Protein AF-A0A0E2Q3X0-F1 (afdb_monomer_lite)

Secondary structure (DSSP, 8-state):
-EEESS-EE-TTT-PEE-TT-B--STTHHHHHHHTSEEE-S------------

Sequence (53 aa):
MNYVVKAFMDKTDGKVYFAGDCYDGERTEELIGLGYVQDDKPKKKTRVKKTTE

Structure (mmCIF, N/CA/C/O backbone):
data_AF-A0A0E2Q3X0-F1
#
_entry.id   AF-A0A0E2Q3X0-F1
#
loop_
_atom_site.group_PDB
_atom_site.id
_atom_site.type_symbol
_atom_site.label_atom_id
_atom_site.label_alt_id
_atom_site.label_comp_id
_atom_site.label_asym_id
_atom_site.label_entity_id
_atom_site.label_seq_id
_atom_site.pdbx_PDB_ins_code
_atom_site.Cartn_x
_atom_site.Cartn_y
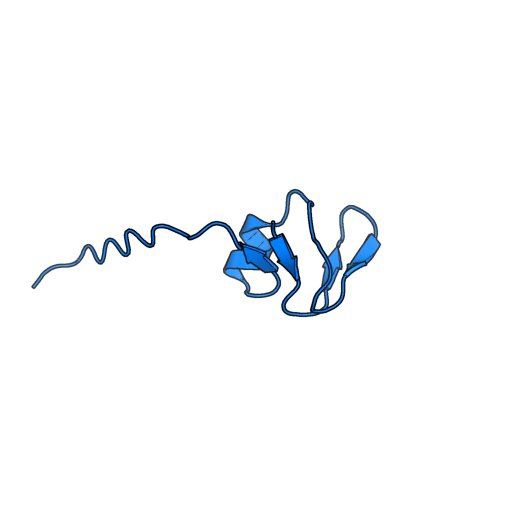_atom_site.Cartn_z
_atom_site.occupancy
_atom_site.B_iso_or_equiv
_atom_site.auth_seq_id
_atom_site.auth_comp_id
_atom_site.auth_asym_id
_atom_site.auth_atom_id
_atom_site.pdbx_PDB_model_num
ATOM 1 N N . MET A 1 1 ? 9.619 -9.777 11.045 1.00 70.81 1 MET A N 1
ATOM 2 C CA . MET A 1 1 ? 9.810 -8.986 9.816 1.00 70.81 1 MET A CA 1
ATOM 3 C C . MET A 1 1 ? 8.492 -8.916 9.081 1.00 70.81 1 MET A C 1
ATOM 5 O O . MET A 1 1 ? 7.705 -9.846 9.188 1.00 70.81 1 MET A O 1
ATOM 9 N N . ASN A 1 2 ? 8.250 -7.836 8.353 1.00 84.38 2 ASN A N 1
ATOM 10 C CA . ASN A 1 2 ? 7.016 -7.660 7.607 1.00 84.38 2 ASN A CA 1
ATOM 11 C C . ASN A 1 2 ? 7.365 -7.690 6.133 1.00 84.38 2 ASN A C 1
ATOM 13 O O . ASN A 1 2 ? 8.235 -6.956 5.671 1.00 84.38 2 ASN A O 1
ATOM 17 N N . TYR A 1 3 ? 6.730 -8.602 5.417 1.00 88.00 3 TYR A N 1
ATOM 18 C CA . TYR A 1 3 ? 7.030 -8.858 4.022 1.00 88.00 3 TYR A CA 1
ATOM 19 C C . TYR A 1 3 ? 5.882 -8.370 3.182 1.00 88.00 3 TYR A C 1
ATOM 21 O O . TYR A 1 3 ? 4.725 -8.694 3.443 1.00 88.00 3 TYR A O 1
ATOM 29 N N . VAL A 1 4 ? 6.184 -7.648 2.127 1.00 90.19 4 VAL A N 1
ATOM 30 C CA . VAL A 1 4 ? 5.192 -7.340 1.117 1.00 90.19 4 VAL A CA 1
ATOM 31 C C . VAL A 1 4 ? 4.847 -8.635 0.394 1.00 90.19 4 VAL A C 1
ATOM 33 O O . VAL A 1 4 ? 5.711 -9.327 -0.127 1.00 90.19 4 VAL A O 1
ATOM 36 N N . VAL A 1 5 ? 3.572 -8.993 0.368 1.00 89.62 5 VAL A N 1
ATOM 37 C CA . VAL A 1 5 ? 3.060 -10.131 -0.410 1.00 89.62 5 VAL A CA 1
ATOM 38 C C . VAL A 1 5 ? 2.440 -9.678 -1.725 1.00 89.62 5 VAL A C 1
ATOM 40 O O . VAL A 1 5 ? 2.269 -10.480 -2.642 1.00 89.62 5 VAL A O 1
ATOM 43 N N . LYS A 1 6 ? 2.119 -8.388 -1.846 1.00 90.19 6 LYS A N 1
ATOM 44 C CA . LYS A 1 6 ? 1.524 -7.810 -3.046 1.00 90.19 6 LYS A CA 1
ATOM 45 C C . LYS A 1 6 ? 2.050 -6.404 -3.258 1.00 90.19 6 LYS A C 1
ATOM 47 O O . LYS A 1 6 ? 2.069 -5.626 -2.314 1.00 90.19 6 LYS A O 1
ATOM 52 N N . ALA A 1 7 ? 2.453 -6.083 -4.485 1.00 90.81 7 ALA A N 1
ATOM 53 C CA . ALA A 1 7 ? 3.063 -4.793 -4.763 1.00 90.81 7 ALA A CA 1
ATOM 54 C C . ALA A 1 7 ? 2.106 -3.632 -4.449 1.00 90.81 7 ALA A C 1
ATOM 56 O O . ALA A 1 7 ? 0.933 -3.665 -4.836 1.00 90.81 7 ALA A O 1
ATOM 57 N N . PHE A 1 8 ? 2.609 -2.614 -3.759 1.00 89.25 8 PHE A N 1
ATOM 58 C CA . PHE A 1 8 ? 1.868 -1.394 -3.457 1.00 89.25 8 PHE A CA 1
ATOM 59 C C . PHE A 1 8 ? 2.807 -0.192 -3.439 1.00 89.25 8 PHE A C 1
ATOM 61 O O . PHE A 1 8 ? 4.006 -0.311 -3.202 1.00 89.25 8 PHE A O 1
ATOM 68 N N . MET A 1 9 ? 2.236 0.980 -3.689 1.00 89.44 9 MET A N 1
ATOM 69 C CA . MET A 1 9 ? 2.937 2.244 -3.531 1.00 89.44 9 MET A CA 1
ATOM 70 C C . MET A 1 9 ? 2.602 2.816 -2.162 1.00 89.44 9 MET A C 1
ATOM 72 O O . MET A 1 9 ? 1.437 3.098 -1.859 1.00 89.44 9 MET A O 1
ATOM 76 N N . ASP A 1 10 ? 3.624 2.976 -1.338 1.00 86.31 10 ASP A N 1
ATOM 77 C CA . ASP A 1 10 ? 3.492 3.670 -0.078 1.00 86.31 10 ASP A CA 1
ATOM 78 C C . ASP A 1 10 ? 3.270 5.164 -0.342 1.00 86.31 10 ASP A C 1
ATOM 80 O O . ASP A 1 10 ? 4.012 5.795 -1.089 1.00 86.31 10 ASP A O 1
ATOM 84 N N . LYS A 1 11 ? 2.209 5.731 0.238 1.00 83.00 11 LYS A N 1
ATOM 85 C CA . LYS A 1 11 ? 1.879 7.158 0.064 1.00 83.00 11 LYS A CA 1
ATOM 86 C C . LYS A 1 11 ? 2.687 8.081 0.979 1.00 83.00 11 LYS A C 1
ATOM 88 O O . LYS A 1 11 ? 2.653 9.286 0.770 1.00 83.00 11 LYS A O 1
ATOM 93 N N . THR A 1 12 ? 3.344 7.525 1.990 1.00 82.81 12 THR A N 1
ATOM 94 C CA . THR A 1 12 ? 4.142 8.254 2.982 1.00 82.81 12 THR A CA 1
ATOM 95 C C . THR A 1 12 ? 5.485 8.628 2.369 1.00 82.81 12 THR A C 1
ATOM 97 O O . THR A 1 12 ? 5.857 9.795 2.357 1.00 82.81 12 THR A O 1
ATOM 100 N N . ASP A 1 13 ? 6.152 7.643 1.764 1.00 81.50 13 ASP A N 1
ATOM 101 C CA . ASP A 1 13 ? 7.470 7.801 1.136 1.00 81.50 13 ASP A CA 1
ATOM 102 C C . ASP A 1 13 ? 7.407 7.928 -0.397 1.00 81.50 13 ASP A C 1
ATOM 104 O O . ASP A 1 13 ? 8.409 8.24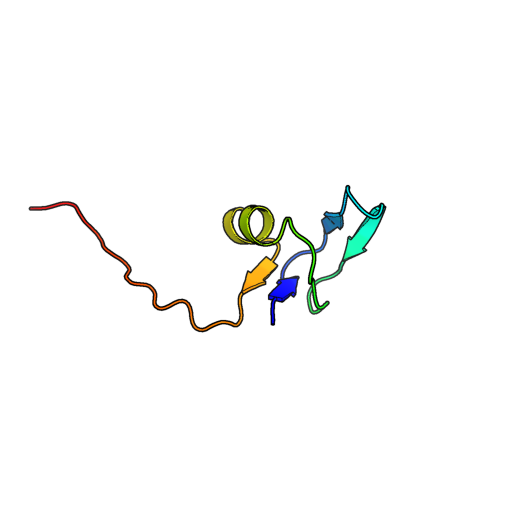1 -1.038 1.00 81.50 13 ASP A O 1
ATOM 108 N N . GLY A 1 14 ? 6.262 7.624 -1.018 1.00 86.44 14 GLY A N 1
ATOM 109 C CA . GLY A 1 14 ? 6.136 7.539 -2.478 1.00 86.44 14 GLY A CA 1
ATOM 110 C C . GLY A 1 14 ? 6.875 6.344 -3.098 1.00 86.44 14 GLY A C 1
ATOM 111 O O . GLY A 1 14 ? 7.014 6.273 -4.319 1.00 86.44 14 GLY A O 1
ATOM 112 N N . LYS A 1 15 ? 7.371 5.405 -2.281 1.00 88.88 15 LYS A N 1
ATOM 113 C CA . LYS A 1 15 ? 8.118 4.222 -2.729 1.00 88.88 15 LYS A CA 1
ATOM 114 C C . LYS A 1 15 ? 7.185 3.089 -3.122 1.00 88.88 15 LYS A C 1
ATOM 116 O O . LYS A 1 15 ? 6.195 2.811 -2.447 1.00 88.88 15 LYS A O 1
ATOM 121 N N . VAL A 1 16 ? 7.536 2.401 -4.201 1.00 90.44 16 VAL A N 1
ATOM 122 C CA . VAL A 1 16 ? 6.854 1.176 -4.617 1.00 90.44 16 VAL A CA 1
ATOM 123 C C . VAL A 1 16 ? 7.565 -0.009 -3.985 1.00 90.44 16 VAL A C 1
ATOM 125 O O . VAL A 1 16 ? 8.752 -0.215 -4.221 1.00 90.44 16 VAL A O 1
ATOM 128 N N . TYR A 1 17 ? 6.823 -0.785 -3.206 1.00 90.94 17 TYR A N 1
ATOM 129 C CA . TYR A 1 17 ? 7.283 -2.048 -2.653 1.00 90.94 17 TYR A CA 1
ATOM 130 C C . TYR A 1 17 ? 6.715 -3.198 -3.476 1.00 90.94 17 TYR A C 1
ATOM 132 O O . TYR A 1 17 ? 5.555 -3.159 -3.892 1.00 90.94 17 TYR A O 1
ATOM 140 N N . PHE A 1 18 ? 7.525 -4.227 -3.703 1.00 90.81 18 PHE A N 1
ATOM 141 C CA . PHE A 1 18 ? 7.160 -5.403 -4.493 1.00 90.81 18 PHE A CA 1
ATOM 142 C C . PHE A 1 18 ? 6.988 -6.633 -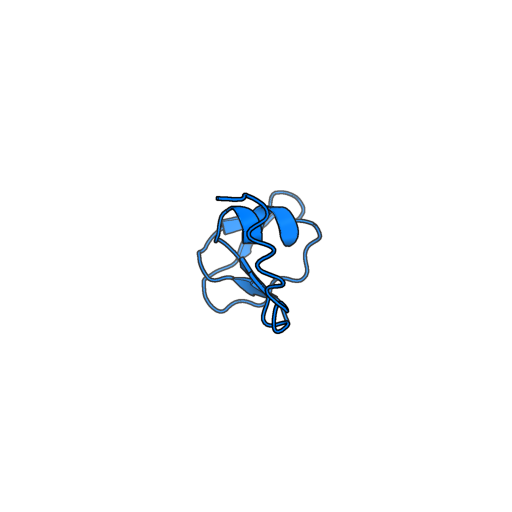3.608 1.00 90.81 18 PHE A C 1
ATOM 144 O O . PHE A 1 18 ? 7.443 -6.658 -2.473 1.00 90.81 18 PHE A O 1
ATOM 151 N N . ALA A 1 19 ? 6.326 -7.673 -4.116 1.00 90.38 19 ALA A N 1
ATOM 152 C CA . ALA A 1 19 ? 6.197 -8.921 -3.370 1.00 90.38 19 ALA A CA 1
ATOM 153 C C . ALA A 1 19 ? 7.586 -9.520 -3.060 1.00 90.38 19 ALA A C 1
ATOM 155 O O . ALA A 1 19 ? 8.410 -9.663 -3.959 1.00 90.38 19 ALA A O 1
ATOM 156 N N . GLY A 1 20 ? 7.825 -9.868 -1.797 1.00 86.88 20 GLY A N 1
ATOM 157 C CA . GLY A 1 20 ? 9.114 -10.309 -1.261 1.00 86.88 20 GLY A CA 1
ATOM 158 C C . GLY A 1 20 ? 9.942 -9.196 -0.614 1.00 86.88 20 GLY A C 1
ATOM 159 O O . GLY A 1 20 ? 10.904 -9.504 0.085 1.00 86.88 20 GLY A O 1
ATOM 160 N N . ASP A 1 21 ? 9.567 -7.929 -0.798 1.00 89.56 21 ASP A N 1
ATOM 161 C CA . ASP A 1 21 ? 10.284 -6.799 -0.212 1.00 89.56 21 ASP A CA 1
ATOM 162 C C . ASP A 1 21 ? 9.975 -6.652 1.286 1.00 89.56 21 ASP A C 1
ATOM 164 O O . ASP A 1 21 ? 8.892 -7.022 1.753 1.00 89.56 21 ASP A O 1
ATOM 168 N N . CYS A 1 22 ? 10.924 -6.122 2.057 1.00 87.06 22 CYS A N 1
ATOM 169 C CA . CYS A 1 22 ? 10.732 -5.915 3.490 1.00 87.06 22 CYS A CA 1
ATOM 170 C C . CYS A 1 22 ? 10.117 -4.535 3.718 1.00 87.06 22 CYS A C 1
ATOM 172 O O . CYS A 1 22 ? 10.706 -3.515 3.368 1.00 87.06 22 CYS A O 1
ATOM 174 N N . TYR A 1 23 ? 8.946 -4.502 4.343 1.00 85.75 23 TYR A N 1
ATOM 175 C CA . TYR A 1 23 ? 8.238 -3.263 4.622 1.00 85.75 23 TYR A CA 1
ATOM 176 C C . TYR A 1 23 ? 8.227 -2.972 6.118 1.00 85.75 23 TYR A C 1
ATOM 178 O O . TYR A 1 23 ? 7.624 -3.713 6.884 1.00 85.75 23 TYR A O 1
ATOM 186 N N . ASP A 1 24 ? 8.878 -1.880 6.513 1.00 84.06 24 ASP A N 1
ATOM 187 C CA . ASP A 1 24 ? 8.986 -1.422 7.909 1.00 84.06 24 ASP A CA 1
ATOM 188 C C . ASP A 1 24 ? 8.170 -0.137 8.164 1.00 84.06 24 ASP A C 1
ATOM 190 O O . ASP A 1 24 ? 8.388 0.585 9.128 1.00 84.06 24 ASP A O 1
ATOM 194 N N . GLY A 1 25 ? 7.235 0.190 7.267 1.00 80.94 25 GLY A N 1
ATOM 195 C CA . GLY A 1 25 ? 6.435 1.409 7.373 1.00 80.94 25 GLY A CA 1
ATOM 196 C C . GLY A 1 25 ? 5.301 1.309 8.398 1.00 80.94 25 GLY A C 1
ATOM 197 O O . GLY A 1 25 ? 4.797 0.229 8.717 1.00 80.94 25 GLY A O 1
ATOM 198 N N . GLU A 1 26 ? 4.819 2.462 8.859 1.00 81.38 26 GLU A N 1
ATOM 199 C CA . GLU A 1 26 ? 3.759 2.574 9.874 1.00 81.38 26 GLU A CA 1
ATOM 200 C C . GLU A 1 26 ? 2.404 2.019 9.396 1.00 81.38 26 GLU A C 1
ATOM 202 O O . GLU A 1 26 ? 1.569 1.599 10.194 1.00 81.38 26 GLU A O 1
ATOM 207 N N . ARG A 1 27 ? 2.185 1.929 8.075 1.00 82.06 27 ARG A N 1
ATOM 208 C CA . ARG A 1 27 ? 0.936 1.410 7.481 1.00 82.06 27 ARG A CA 1
ATOM 209 C C . ARG A 1 27 ? 0.864 -0.111 7.439 1.00 82.06 27 ARG A C 1
ATOM 211 O O . ARG A 1 27 ? -0.050 -0.675 6.838 1.00 82.06 27 ARG A O 1
ATOM 218 N N . THR A 1 28 ? 1.810 -0.783 8.081 1.00 82.50 28 THR A N 1
ATOM 219 C CA . THR A 1 28 ? 1.901 -2.237 8.141 1.00 82.50 28 THR A CA 1
ATOM 220 C C . THR A 1 28 ? 0.584 -2.877 8.587 1.00 82.50 28 THR A C 1
ATOM 222 O O . THR A 1 28 ? 0.127 -3.810 7.938 1.00 82.50 28 THR A O 1
ATOM 225 N N . GLU A 1 29 ? -0.092 -2.367 9.620 1.00 83.50 29 GLU A N 1
ATOM 226 C CA . GLU A 1 29 ? -1.366 -2.940 10.092 1.00 83.50 29 GLU A CA 1
ATOM 227 C C . GLU A 1 29 ? -2.496 -2.846 9.057 1.00 83.50 29 GLU A C 1
ATOM 229 O O . GLU A 1 29 ? -3.205 -3.830 8.824 1.00 83.50 29 GLU A O 1
ATOM 234 N N . GLU A 1 30 ? -2.628 -1.697 8.392 1.00 84.75 30 GLU A N 1
ATOM 235 C CA . GLU A 1 30 ? -3.610 -1.479 7.325 1.00 84.75 30 GLU A CA 1
ATOM 236 C C . GLU A 1 30 ? -3.318 -2.390 6.127 1.00 84.75 30 GLU A C 1
ATOM 238 O O . GLU A 1 30 ? -4.201 -3.088 5.622 1.00 84.75 30 GLU A O 1
ATOM 243 N N . LEU A 1 31 ? -2.052 -2.459 5.720 1.00 86.81 31 LEU A N 1
ATOM 244 C CA . LEU A 1 31 ? -1.599 -3.292 4.614 1.00 86.81 31 LEU A CA 1
ATOM 245 C C . LEU A 1 31 ? -1.728 -4.784 4.926 1.00 86.81 31 LEU A C 1
ATOM 247 O O . LEU A 1 31 ? -2.044 -5.556 4.024 1.00 86.81 31 LEU A O 1
ATOM 251 N N . ILE A 1 32 ? -1.548 -5.208 6.179 1.00 86.56 32 ILE A N 1
ATOM 252 C CA . ILE A 1 32 ? -1.817 -6.590 6.592 1.00 86.56 32 ILE A CA 1
ATOM 253 C C . ILE A 1 32 ? -3.315 -6.887 6.581 1.00 86.56 32 ILE A C 1
ATOM 255 O O . ILE A 1 32 ? -3.711 -7.965 6.136 1.00 86.56 32 ILE A O 1
ATOM 259 N N . GLY A 1 33 ? -4.154 -5.955 7.039 1.00 84.06 33 GLY A N 1
ATOM 260 C CA . GLY A 1 33 ? -5.612 -6.091 6.978 1.00 84.06 33 GLY A CA 1
ATOM 261 C C . GLY A 1 33 ? -6.128 -6.238 5.543 1.00 84.06 33 GLY A C 1
ATOM 262 O O . GLY A 1 33 ? -7.032 -7.030 5.285 1.00 84.06 33 GLY A O 1
ATOM 263 N N . LEU A 1 34 ? -5.497 -5.531 4.605 1.00 86.62 34 LEU A N 1
ATOM 264 C CA . LEU A 1 34 ? -5.775 -5.601 3.170 1.00 86.62 34 LEU A CA 1
ATOM 265 C C . LEU A 1 34 ? -5.077 -6.776 2.456 1.00 86.62 34 LEU A C 1
ATOM 267 O O . LEU A 1 34 ? -5.394 -7.068 1.303 1.00 86.62 34 LEU A O 1
ATOM 271 N N . GLY A 1 35 ? -4.125 -7.444 3.114 1.00 85.19 35 GLY A N 1
ATOM 272 C CA . GLY A 1 35 ? -3.345 -8.540 2.538 1.00 85.19 35 GLY A CA 1
ATOM 273 C C . GLY A 1 35 ? -2.262 -8.109 1.539 1.00 85.19 35 GLY A C 1
ATOM 274 O O . GLY A 1 35 ? -1.882 -8.911 0.692 1.00 85.19 35 GLY A O 1
ATOM 275 N N . TYR A 1 36 ? -1.774 -6.867 1.611 1.00 88.75 36 TYR A N 1
ATOM 276 C CA . TYR A 1 36 ? -0.583 -6.395 0.889 1.00 88.75 36 TYR A CA 1
ATOM 277 C C . TYR A 1 36 ? 0.720 -6.743 1.606 1.00 88.75 36 TYR A C 1
ATOM 279 O O . TYR A 1 36 ? 1.725 -6.998 0.946 1.00 88.75 36 TYR A O 1
ATOM 287 N N . VAL A 1 37 ? 0.702 -6.770 2.940 1.00 88.12 37 VAL A N 1
ATOM 288 C CA . VAL A 1 37 ? 1.854 -7.101 3.789 1.00 88.12 37 VAL A CA 1
ATOM 289 C C . VAL A 1 37 ? 1.509 -8.307 4.658 1.00 88.12 37 VAL A C 1
ATOM 291 O O . VAL A 1 37 ? 0.383 -8.463 5.123 1.00 88.12 37 VAL A O 1
ATOM 294 N N . GLN A 1 38 ? 2.473 -9.184 4.880 1.00 85.94 38 GLN A N 1
ATOM 295 C CA . GLN A 1 38 ? 2.375 -10.321 5.771 1.00 85.94 38 GLN A CA 1
ATOM 296 C C . GLN A 1 38 ? 3.373 -10.140 6.906 1.00 85.94 38 GLN A C 1
ATOM 298 O O . GLN A 1 38 ? 4.568 -9.953 6.702 1.00 85.94 38 GLN A O 1
ATOM 303 N N . ASP A 1 39 ? 2.839 -10.158 8.117 1.00 81.25 39 ASP A N 1
ATOM 304 C CA . ASP A 1 39 ? 3.614 -10.131 9.347 1.00 81.25 39 ASP A CA 1
ATOM 305 C C . ASP A 1 39 ? 4.187 -11.535 9.577 1.00 81.25 39 ASP A C 1
ATOM 307 O O . ASP A 1 39 ? 3.416 -12.480 9.751 1.00 81.25 39 ASP A O 1
ATOM 311 N N . ASP A 1 40 ? 5.515 -11.681 9.543 1.00 69.31 40 ASP A N 1
ATO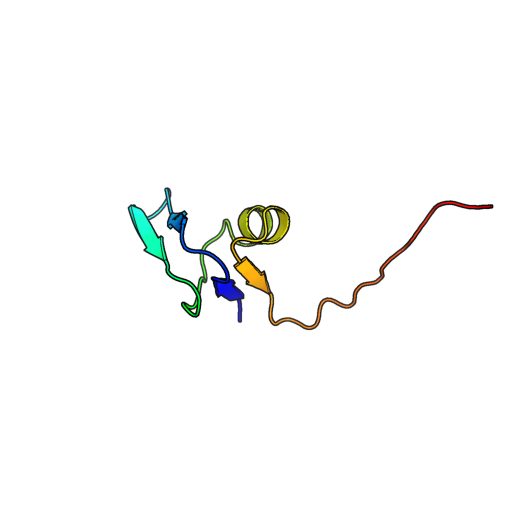M 312 C CA . ASP A 1 40 ? 6.204 -12.942 9.876 1.00 69.31 40 ASP A CA 1
ATOM 313 C C . ASP A 1 40 ? 6.093 -13.306 11.338 1.00 69.31 40 ASP A C 1
ATOM 315 O O . ASP A 1 40 ? 6.309 -14.451 11.734 1.00 69.31 40 ASP A O 1
ATOM 319 N N . LYS A 1 41 ? 5.824 -12.298 12.178 1.00 64.44 41 LYS A N 1
ATOM 320 C CA . LYS A 1 41 ? 5.603 -12.556 13.587 1.00 64.44 41 LYS A CA 1
ATOM 321 C C . LYS A 1 41 ? 4.558 -13.659 13.598 1.00 64.44 41 LYS A C 1
ATOM 323 O O . LYS A 1 41 ? 3.514 -13.479 12.964 1.00 64.44 41 LYS A O 1
ATOM 328 N N . PRO A 1 42 ? 4.826 -14.810 14.241 1.00 51.16 42 PRO A N 1
ATOM 329 C CA . PRO A 1 42 ? 3.820 -15.831 14.378 1.00 51.16 42 PRO A CA 1
ATOM 330 C C . PRO A 1 42 ? 2.710 -15.130 15.131 1.00 51.16 42 PRO A C 1
ATOM 332 O O . PRO A 1 42 ? 2.781 -14.947 16.350 1.00 51.16 42 PRO A O 1
ATOM 335 N N . LYS A 1 43 ? 1.710 -14.643 14.388 1.00 53.56 43 LYS A N 1
ATOM 336 C CA . LYS A 1 43 ? 0.476 -14.166 14.953 1.00 53.56 43 LYS A CA 1
ATOM 337 C C . LYS A 1 43 ? 0.024 -15.413 15.663 1.00 53.56 43 LYS A C 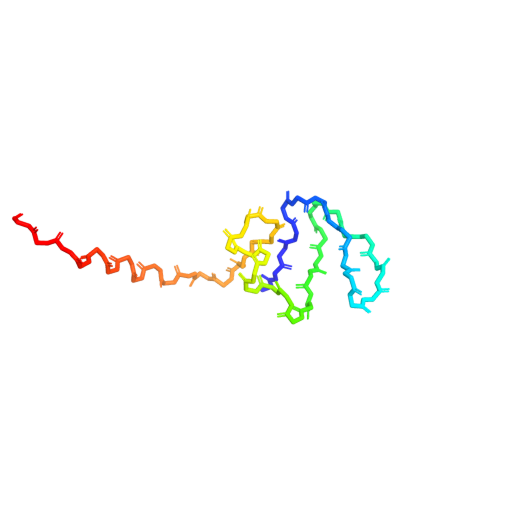1
ATOM 339 O O . LYS A 1 43 ? -0.461 -16.355 15.034 1.00 53.56 43 LYS A O 1
ATOM 344 N N . LYS A 1 44 ? 0.219 -15.424 16.985 1.00 46.91 44 LYS A N 1
ATOM 345 C CA . LYS A 1 44 ? -0.698 -16.042 17.917 1.00 46.91 44 LYS A CA 1
ATOM 346 C C . LYS A 1 44 ? -2.047 -15.517 17.462 1.00 46.91 44 LYS A C 1
ATOM 348 O O . LYS A 1 44 ? -2.552 -14.509 17.941 1.00 46.91 44 LYS A O 1
ATOM 353 N N . LYS A 1 45 ? -2.617 -16.207 16.478 1.00 51.59 45 LYS A N 1
ATOM 354 C CA . LYS A 1 45 ? -4.030 -16.296 16.242 1.00 51.59 45 LYS A CA 1
ATOM 355 C C . LYS A 1 45 ? -4.516 -17.022 17.487 1.00 51.59 45 LYS A C 1
ATOM 357 O O . LYS A 1 45 ? -4.914 -18.179 17.443 1.00 51.59 45 LYS A O 1
ATOM 362 N N . THR A 1 46 ? -4.575 -16.278 18.587 1.00 47.28 46 THR A N 1
ATOM 363 C CA . THR A 1 46 ? -5.807 -16.122 19.334 1.00 47.28 46 THR A CA 1
ATOM 364 C C . THR A 1 46 ? -6.866 -15.743 18.299 1.00 47.28 46 THR A C 1
ATOM 366 O O . THR A 1 46 ? -7.285 -14.601 18.157 1.00 47.28 46 THR A O 1
ATOM 369 N N . ARG A 1 47 ? -7.268 -16.736 17.499 1.00 51.66 47 ARG A N 1
ATOM 370 C CA . ARG A 1 47 ? -8.547 -16.794 16.831 1.00 51.66 47 ARG A CA 1
ATOM 371 C C . ARG A 1 47 ? -9.511 -16.993 17.990 1.00 51.66 47 ARG A C 1
ATOM 373 O O . ARG A 1 47 ? -10.003 -18.093 18.208 1.00 51.66 47 ARG A O 1
ATOM 380 N N . VAL A 1 48 ? -9.722 -15.938 18.778 1.00 47.91 48 VAL A N 1
ATOM 381 C CA . VAL A 1 48 ? -10.931 -15.803 19.575 1.00 47.91 48 VAL A CA 1
ATOM 382 C C . VAL A 1 48 ? -12.033 -15.682 18.532 1.00 47.91 48 VAL A C 1
ATOM 384 O O . VAL A 1 48 ? -12.411 -14.609 18.081 1.00 47.91 48 VAL A O 1
ATOM 387 N N . LYS A 1 49 ? -12.487 -16.850 18.073 1.00 48.75 49 LYS A N 1
ATOM 388 C CA . LYS A 1 49 ? -13.873 -17.035 17.690 1.00 48.75 49 LYS A CA 1
ATOM 389 C C . LYS A 1 49 ? -14.639 -16.795 18.990 1.00 48.75 49 LYS A C 1
ATOM 391 O O . LYS A 1 49 ? -14.705 -17.685 19.830 1.00 48.75 49 LYS A O 1
ATOM 396 N N . LYS A 1 50 ? -15.106 -15.574 19.230 1.00 53.56 50 LYS A N 1
ATOM 397 C CA . LYS A 1 50 ? -16.137 -15.336 20.242 1.00 53.56 50 LYS A CA 1
ATOM 398 C C . LYS A 1 50 ? -17.447 -15.111 19.513 1.00 53.56 50 LYS A C 1
ATOM 400 O O . LYS A 1 50 ? -17.735 -13.984 19.133 1.00 53.56 50 LYS A O 1
ATOM 405 N N . THR A 1 51 ? -18.169 -16.206 19.294 1.00 37.22 51 THR A N 1
ATOM 406 C CA . THR A 1 51 ? -19.642 -16.349 19.252 1.00 37.22 51 THR A CA 1
ATOM 407 C C . THR A 1 51 ? -19.873 -17.858 19.063 1.00 37.22 51 THR A C 1
ATOM 409 O O . THR A 1 51 ? -19.424 -18.406 18.062 1.00 37.22 51 THR A O 1
ATOM 412 N N . THR A 1 52 ? -20.114 -18.622 20.135 1.00 42.44 52 THR A N 1
ATOM 413 C CA . THR A 1 52 ? -21.431 -18.890 20.753 1.00 42.44 52 THR A CA 1
ATOM 414 C C . THR A 1 52 ? -22.406 -19.484 19.741 1.00 42.44 52 THR A C 1
ATOM 416 O O . THR A 1 52 ? -22.992 -18.729 18.978 1.00 42.44 52 THR A O 1
A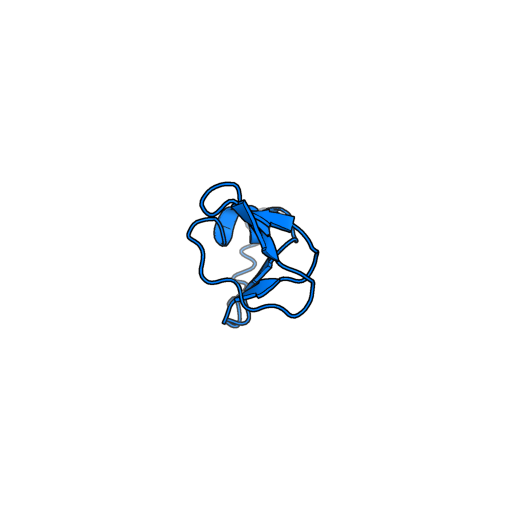TOM 419 N N . GLU A 1 53 ? -22.504 -20.814 19.714 1.00 37.16 53 GLU A N 1
ATOM 420 C CA . GLU A 1 53 ? -23.676 -21.622 20.110 1.00 37.16 53 GLU A CA 1
ATOM 421 C C . GLU A 1 53 ? -23.244 -23.088 20.271 1.00 37.16 53 GLU A C 1
ATOM 423 O O . GLU A 1 53 ? -22.353 -23.528 19.505 1.00 37.16 53 GLU A O 1
#

Organism: NCBI:txid1433289

Foldseek 3Di:
DKFFQAWDQDPVVRDIHHGRGDDPDPCSVVCVVVVRIDDPPPPPPPVPPPDDD

pLDDT: mean 76.58, std 16.74, range [37.16, 90.94]

Radius of gyration: 13.45 Å; chains: 1; bounding box: 34×30×26 Å